Protein AF-W4P6V6-F1 (afdb_monomer)

Organism: NCBI:txid1235809

Solvent-accessible surface area (backbone atoms only — not comparable to full-atom values): 3590 Å² total; per-residue (Å²): 129,91,53,82,84,51,49,60,58,54,51,54,50,56,72,68,46,93,67,94,76,86,84,91,78,90,70,74,91,85,70,83,80,70,65,38,58,50,93,94,51,52,78,94,59,46,40,72,78,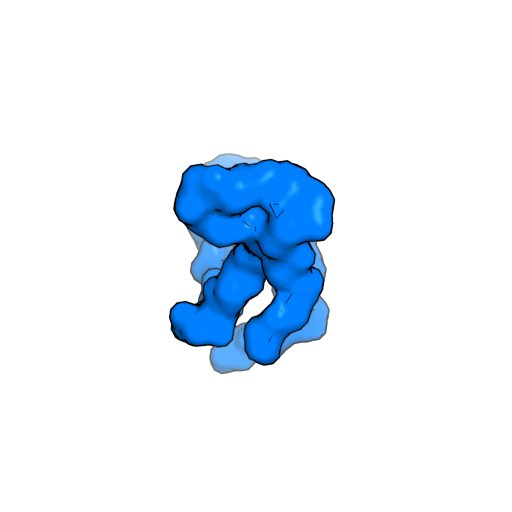132

Structure (mmCIF, N/CA/C/O backbone):
data_AF-W4P6V6-F1
#
_entry.id   AF-W4P6V6-F1
#
loop_
_atom_site.group_PDB
_atom_site.id
_atom_site.type_symbol
_atom_site.label_atom_id
_atom_site.label_alt_id
_atom_site.label_comp_id
_atom_site.label_asym_id
_atom_site.label_entity_id
_atom_site.label_seq_id
_atom_site.pdbx_PDB_ins_code
_atom_site.Cartn_x
_atom_site.Cartn_y
_atom_site.Cartn_z
_atom_site.occupancy
_atom_site.B_iso_or_equiv
_atom_site.auth_seq_id
_atom_site.auth_comp_id
_atom_site.auth_asym_id
_atom_site.auth_atom_id
_atom_site.pdbx_PDB_model_num
ATOM 1 N N . MET A 1 1 ? 6.036 -3.021 19.350 1.00 57.47 1 MET A N 1
ATOM 2 C CA . MET A 1 1 ? 6.084 -2.710 17.909 1.00 57.47 1 MET A CA 1
ATOM 3 C C . MET A 1 1 ? 5.213 -3.762 17.257 1.00 57.47 1 MET A C 1
ATOM 5 O O . MET A 1 1 ? 5.530 -4.931 17.436 1.00 57.47 1 MET A O 1
ATOM 9 N N . PHE A 1 2 ? 4.066 -3.375 16.696 1.00 65.81 2 PHE A N 1
ATOM 10 C CA . PHE A 1 2 ? 3.118 -4.328 16.112 1.00 65.81 2 PHE A CA 1
ATOM 11 C C . PHE A 1 2 ? 3.776 -5.096 14.961 1.00 65.81 2 PHE A C 1
ATOM 13 O O . PHE A 1 2 ? 4.576 -4.524 14.215 1.00 65.81 2 PHE A O 1
ATOM 20 N N . ALA A 1 3 ? 3.475 -6.384 14.851 1.00 85.00 3 ALA A N 1
ATOM 21 C CA . ALA A 1 3 ? 4.035 -7.273 13.843 1.00 85.00 3 ALA A CA 1
ATOM 22 C C . ALA A 1 3 ? 3.123 -7.349 12.604 1.00 85.00 3 ALA A C 1
ATOM 24 O O . ALA A 1 3 ? 1.936 -7.014 12.655 1.00 85.00 3 ALA A O 1
ATOM 25 N N . ARG A 1 4 ? 3.663 -7.785 11.457 1.00 91.25 4 ARG A N 1
ATOM 26 C CA . ARG A 1 4 ? 2.922 -7.843 10.179 1.00 91.25 4 ARG A CA 1
ATOM 27 C C . ARG A 1 4 ? 1.649 -8.687 10.288 1.00 91.25 4 ARG A C 1
ATOM 29 O O . ARG A 1 4 ? 0.661 -8.400 9.613 1.00 91.25 4 ARG A O 1
ATOM 36 N N . GLU A 1 5 ? 1.679 -9.706 11.133 1.00 93.62 5 GLU A N 1
ATOM 37 C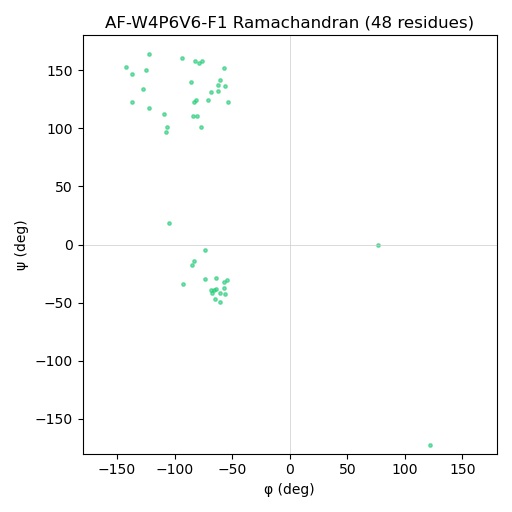 CA . GLU A 1 5 ? 0.595 -10.646 11.402 1.00 93.62 5 GLU A CA 1
ATOM 38 C C . GLU A 1 5 ? -0.622 -9.959 12.043 1.00 93.62 5 GLU A C 1
ATOM 40 O O . GLU A 1 5 ? -1.758 -10.37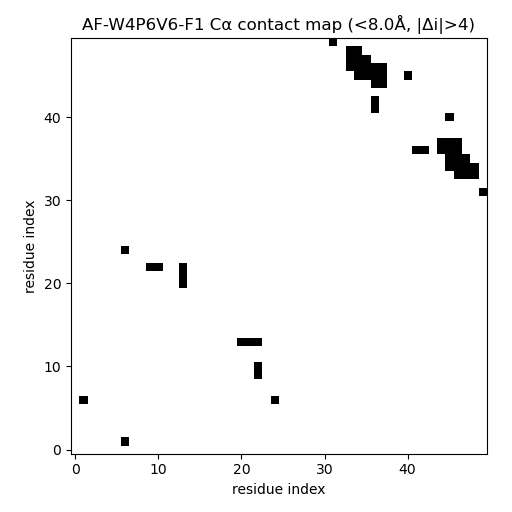3 11.817 1.00 93.62 5 GLU A O 1
ATOM 45 N N . GLU A 1 6 ? -0.401 -8.878 12.794 1.00 93.38 6 GLU A N 1
ATOM 46 C CA . GLU A 1 6 ? -1.440 -8.145 13.527 1.00 93.38 6 GLU A CA 1
ATOM 47 C C . GLU A 1 6 ? -2.158 -7.108 12.647 1.00 93.38 6 GLU A C 1
ATOM 49 O O . GLU A 1 6 ? -3.276 -6.694 12.960 1.00 93.38 6 GLU A O 1
ATOM 54 N N . LEU A 1 7 ? -1.564 -6.728 11.506 1.00 95.12 7 LEU A N 1
ATOM 55 C CA . LEU A 1 7 ? -2.092 -5.687 10.618 1.00 95.12 7 LEU A CA 1
ATOM 56 C C . LEU A 1 7 ? -3.514 -5.992 10.140 1.00 95.12 7 LEU A C 1
ATOM 58 O O . LEU A 1 7 ? -4.328 -5.079 10.021 1.00 95.12 7 LEU A O 1
ATOM 62 N N . LYS A 1 8 ? -3.831 -7.266 9.876 1.00 96.12 8 LYS A N 1
ATOM 63 C CA . LYS A 1 8 ? -5.178 -7.642 9.438 1.00 96.12 8 LYS A CA 1
ATOM 64 C C . LYS A 1 8 ? -6.226 -7.270 10.491 1.00 96.12 8 LYS A C 1
ATOM 66 O O . LYS A 1 8 ? -7.220 -6.641 10.149 1.00 96.12 8 LYS A O 1
ATOM 71 N N . ALA A 1 9 ? -5.993 -7.651 11.745 1.00 96.75 9 ALA A N 1
ATOM 72 C CA . ALA A 1 9 ? -6.928 -7.374 12.829 1.00 96.75 9 ALA A CA 1
ATOM 73 C C . ALA A 1 9 ? -7.043 -5.864 13.096 1.00 96.75 9 ALA A C 1
ATOM 75 O O . ALA A 1 9 ? -8.148 -5.365 13.274 1.00 96.75 9 ALA A O 1
ATOM 76 N N . ALA A 1 10 ? -5.926 -5.130 13.032 1.00 96.25 10 ALA A N 1
ATOM 77 C CA . ALA A 1 10 ? -5.918 -3.677 13.204 1.00 96.25 10 ALA A CA 1
ATOM 78 C C . ALA A 1 10 ? -6.702 -2.936 12.101 1.00 96.25 10 ALA A C 1
ATOM 80 O O . ALA A 1 10 ? -7.406 -1.966 12.378 1.00 96.25 10 ALA A O 1
ATOM 81 N N . VAL A 1 11 ? -6.623 -3.401 10.847 1.00 97.06 11 VAL A N 1
ATOM 82 C CA . VAL A 1 11 ? -7.443 -2.866 9.745 1.00 97.06 11 VAL A CA 1
ATOM 83 C C . VAL A 1 11 ? -8.922 -3.193 9.956 1.00 97.06 11 VAL A C 1
ATOM 85 O O . VAL A 1 11 ? -9.765 -2.323 9.742 1.00 97.06 11 VAL A O 1
ATOM 88 N N . ASP A 1 12 ? -9.241 -4.416 10.392 1.00 98.12 12 ASP A N 1
ATOM 89 C CA . ASP A 1 12 ? -10.621 -4.819 10.681 1.00 98.12 12 ASP A CA 1
ATOM 90 C C . ASP A 1 12 ? -11.232 -3.935 11.800 1.00 98.12 12 ASP A C 1
ATOM 92 O O . ASP A 1 12 ? -12.366 -3.475 11.668 1.00 98.12 12 ASP A O 1
ATOM 96 N N . GLU A 1 13 ? -10.471 -3.618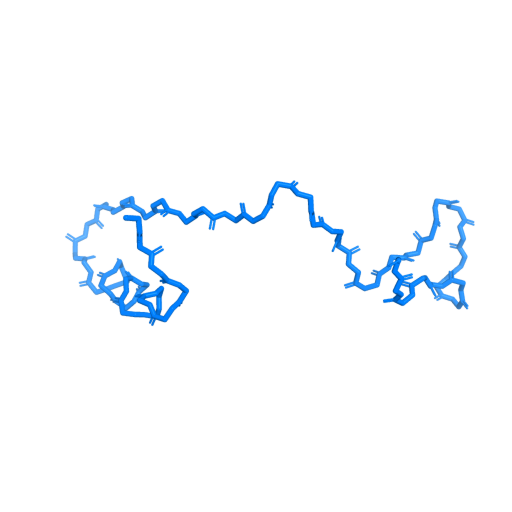 12.856 1.00 97.75 13 GLU A N 1
ATOM 97 C CA . GLU A 1 13 ? -10.870 -2.697 13.937 1.00 97.75 13 GLU A CA 1
ATOM 98 C C . GLU A 1 13 ? -11.069 -1.255 13.444 1.00 97.75 13 GLU A C 1
ATOM 100 O O . GLU A 1 13 ? -12.098 -0.635 13.733 1.00 97.75 13 GLU A O 1
ATOM 105 N N . MET A 1 14 ? -10.120 -0.731 12.659 1.00 97.75 14 MET A N 1
ATOM 106 C CA . MET A 1 14 ? -10.203 0.615 12.083 1.00 97.75 14 MET A CA 1
ATOM 107 C C . MET A 1 14 ? -11.484 0.792 11.256 1.00 97.75 14 MET A C 1
ATOM 109 O O . MET A 1 14 ? -12.140 1.826 11.355 1.00 97.75 14 MET A O 1
ATOM 113 N N . LEU A 1 15 ? -11.845 -0.207 10.445 1.00 97.94 15 LEU A N 1
ATOM 114 C CA . LEU A 1 15 ? -13.039 -0.165 9.593 1.00 97.94 15 LEU A CA 1
ATOM 115 C C . LEU A 1 15 ? -14.348 -0.340 10.375 1.00 97.94 15 LEU A C 1
ATOM 117 O O . LEU A 1 15 ? -15.382 0.167 9.942 1.00 97.94 15 LEU A O 1
ATOM 121 N N . ALA A 1 16 ? -14.321 -1.076 11.489 1.00 98.31 16 ALA A N 1
ATOM 122 C CA . ALA A 1 16 ? -15.492 -1.314 12.332 1.00 98.31 16 ALA A CA 1
ATOM 123 C C . ALA A 1 16 ? -15.765 -0.177 13.330 1.00 98.31 16 ALA A C 1
ATOM 125 O O . ALA A 1 16 ? -16.843 -0.137 13.927 1.00 98.31 16 ALA A O 1
ATOM 126 N N . THR A 1 17 ? -14.806 0.728 13.535 1.00 98.38 17 THR A N 1
ATOM 127 C CA . THR A 1 17 ? -14.961 1.840 14.474 1.00 98.38 17 THR A CA 1
ATOM 128 C C . THR A 1 17 ? -15.950 2.873 13.935 1.00 98.38 17 THR A C 1
ATOM 130 O O . THR A 1 17 ? -15.774 3.418 12.848 1.00 98.38 17 THR A O 1
ATOM 133 N N . ASP A 1 18 ? -16.984 3.176 14.722 1.00 97.88 18 ASP A N 1
ATOM 134 C CA . ASP A 1 18 ? -17.906 4.274 14.435 1.00 97.88 18 ASP A CA 1
ATOM 135 C C . ASP A 1 18 ? -17.255 5.614 14.806 1.00 97.88 18 ASP A C 1
ATOM 137 O O . ASP A 1 18 ? -17.161 5.982 15.979 1.00 97.88 18 ASP A O 1
ATOM 141 N N . GLY A 1 19 ? -16.759 6.323 13.793 1.00 97.38 19 GLY A N 1
ATOM 142 C CA . GLY A 1 19 ? -16.143 7.640 13.927 1.00 97.38 19 GLY A CA 1
ATOM 143 C C . GLY A 1 19 ? -14.700 7.706 13.411 1.00 97.38 19 GLY A C 1
ATOM 144 O O . GLY A 1 19 ? -14.211 6.777 12.772 1.00 97.38 19 GLY A O 1
ATOM 145 N N . PRO A 1 20 ? -14.009 8.839 13.631 1.00 97.88 20 PRO A N 1
ATOM 146 C CA . PRO A 1 20 ? -12.629 9.018 13.190 1.00 97.88 20 PRO A CA 1
ATOM 147 C C . PRO A 1 20 ? -11.671 8.025 13.861 1.00 97.88 20 PRO A C 1
ATOM 149 O O . PRO A 1 20 ? -11.717 7.839 15.075 1.00 97.88 20 PRO A O 1
ATOM 152 N N . PHE A 1 21 ? -10.750 7.461 13.079 1.00 98.25 21 PHE A N 1
ATOM 153 C CA . PHE A 1 21 ? -9.727 6.520 13.540 1.00 98.25 21 PHE A CA 1
ATOM 154 C C . PHE A 1 21 ? -8.369 6.850 12.900 1.00 98.25 21 PHE A C 1
ATOM 156 O O . PHE A 1 21 ? -8.321 7.290 11.750 1.00 98.25 21 PHE A O 1
ATOM 163 N N . LEU A 1 22 ? -7.264 6.623 13.623 1.00 97.31 22 LEU A N 1
ATOM 164 C CA . LEU A 1 22 ? -5.898 6.720 13.095 1.00 97.31 22 LEU A CA 1
ATOM 165 C C . LEU A 1 22 ? -5.167 5.389 13.290 1.00 97.31 22 LEU A C 1
ATOM 167 O O . LEU A 1 22 ? -4.922 4.978 14.420 1.00 97.31 22 LEU A O 1
ATOM 171 N N . LEU A 1 23 ? -4.778 4.760 12.181 1.00 95.81 23 LEU A N 1
ATOM 172 C CA . LEU A 1 23 ? -3.913 3.583 12.169 1.00 95.81 23 LEU A CA 1
ATOM 173 C C . LEU A 1 23 ? -2.533 3.967 11.624 1.00 95.81 23 LEU A C 1
ATOM 175 O O . LEU A 1 23 ? -2.394 4.277 10.441 1.00 95.81 23 LEU A O 1
ATOM 17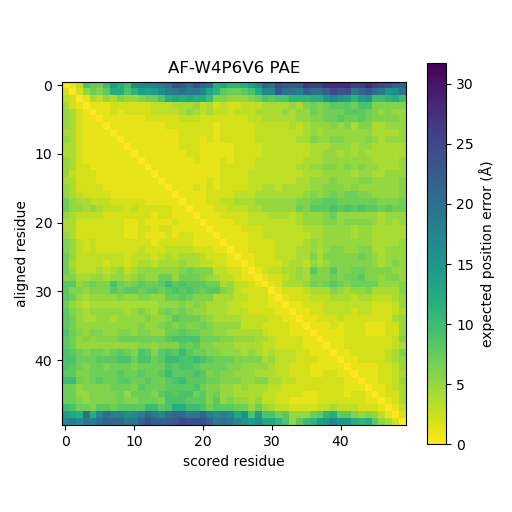9 N N . GLU A 1 24 ? -1.509 3.931 12.474 1.00 95.06 24 GLU A N 1
ATOM 180 C CA . GLU A 1 24 ? -0.118 4.090 12.045 1.00 95.06 24 GLU A CA 1
ATOM 181 C C . GLU A 1 24 ? 0.433 2.742 11.557 1.00 95.06 24 GLU A C 1
ATOM 183 O O . GLU A 1 24 ? 0.649 1.817 12.340 1.00 95.06 24 GLU A O 1
ATOM 188 N N . ALA A 1 25 ? 0.665 2.629 10.249 1.00 92.88 25 ALA A N 1
ATOM 189 C CA . ALA A 1 25 ? 1.260 1.450 9.631 1.00 92.88 25 ALA A CA 1
ATOM 190 C C . ALA A 1 25 ? 2.707 1.746 9.216 1.00 92.88 25 ALA A C 1
ATOM 192 O O . ALA A 1 25 ? 2.955 2.372 8.185 1.00 92.88 25 ALA A O 1
ATOM 193 N N . CYS A 1 26 ? 3.666 1.284 10.020 1.00 91.00 26 CYS A N 1
ATOM 194 C CA . CYS A 1 26 ? 5.084 1.378 9.687 1.00 91.00 26 CYS A CA 1
ATOM 195 C C . CYS A 1 26 ? 5.406 0.453 8.500 1.00 91.00 26 CYS A C 1
ATOM 197 O O . CYS A 1 26 ? 5.029 -0.723 8.492 1.00 91.00 26 CYS A O 1
ATOM 199 N N . VAL A 1 27 ? 6.099 0.987 7.498 1.00 90.69 27 VAL A N 1
ATOM 200 C CA . VAL A 1 27 ? 6.562 0.253 6.314 1.00 90.69 27 VAL A CA 1
ATOM 201 C C . VAL A 1 27 ? 8.079 0.360 6.207 1.00 90.69 27 VAL A C 1
ATOM 203 O O . VAL A 1 27 ? 8.697 1.202 6.851 1.00 90.69 27 VAL A O 1
ATOM 206 N N . GLN A 1 28 ? 8.680 -0.504 5.392 1.00 88.69 28 GLN A N 1
ATOM 207 C CA . GLN A 1 28 ? 10.097 -0.409 5.048 1.00 88.69 28 GLN A CA 1
ATOM 208 C C . GLN A 1 28 ? 10.435 0.964 4.447 1.00 88.69 28 GLN A C 1
ATOM 210 O O . GLN A 1 28 ? 9.698 1.467 3.600 1.00 88.69 28 GLN A O 1
ATOM 215 N N . GLU A 1 29 ? 11.555 1.548 4.877 1.00 89.38 29 GLU A N 1
ATOM 216 C CA . GLU A 1 29 ? 12.014 2.863 4.404 1.00 89.38 29 GLU A CA 1
ATOM 217 C C . GLU A 1 29 ? 12.447 2.816 2.933 1.00 89.38 29 GLU A C 1
ATOM 219 O O . GLU A 1 29 ? 12.136 3.714 2.154 1.00 89.38 29 GLU A O 1
ATOM 224 N N . GLU A 1 30 ? 13.108 1.726 2.538 1.00 89.25 30 GLU A N 1
ATOM 225 C CA . GLU A 1 30 ? 13.558 1.486 1.170 1.00 89.25 30 GLU A CA 1
ATOM 226 C C . GLU A 1 30 ? 12.692 0.393 0.526 1.00 89.25 30 GLU A C 1
ATOM 228 O O . GLU A 1 30 ? 12.875 -0.811 0.725 1.00 89.25 30 GLU A O 1
ATOM 233 N N . GLY A 1 31 ? 11.681 0.819 -0.230 1.00 86.19 31 GLY A N 1
ATOM 234 C CA . GLY A 1 31 ? 10.819 -0.051 -1.026 1.00 86.19 31 GLY A CA 1
ATOM 235 C C . GLY A 1 31 ? 10.567 0.561 -2.397 1.00 86.19 31 GLY A C 1
ATOM 236 O O . GLY A 1 31 ? 10.072 1.681 -2.498 1.00 86.19 31 GLY A O 1
ATOM 237 N N . ASN A 1 32 ? 10.903 -0.173 -3.458 1.00 89.62 32 ASN A N 1
ATOM 238 C CA . ASN A 1 32 ? 10.660 0.273 -4.827 1.00 89.62 32 ASN A CA 1
ATOM 239 C C . ASN A 1 32 ? 9.242 -0.095 -5.270 1.00 89.62 32 ASN A C 1
ATOM 241 O O . ASN A 1 32 ? 8.761 -1.200 -5.013 1.00 89.62 32 ASN A O 1
ATOM 245 N N . VAL A 1 33 ? 8.587 0.816 -5.992 1.00 90.56 33 VAL A N 1
ATOM 246 C CA . VAL A 1 33 ? 7.342 0.502 -6.701 1.00 90.56 33 VAL A CA 1
ATOM 247 C C . VAL A 1 33 ? 7.709 -0.193 -8.003 1.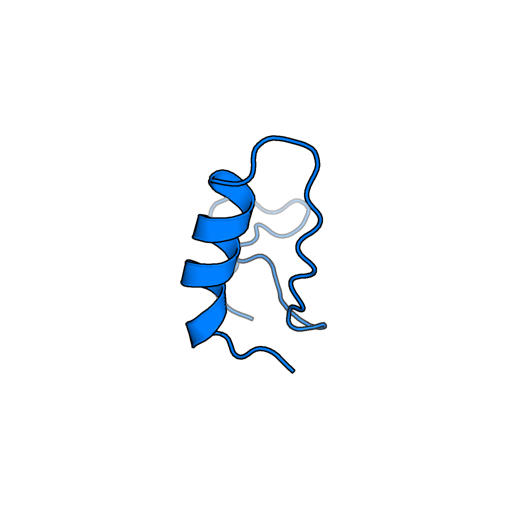00 90.56 33 VAL A C 1
ATOM 249 O O . VAL A 1 33 ? 8.254 0.433 -8.910 1.00 90.56 33 VAL A O 1
ATOM 252 N N . MET A 1 34 ? 7.400 -1.485 -8.074 1.00 93.00 34 MET A N 1
ATOM 253 C CA . MET A 1 34 ? 7.706 -2.347 -9.211 1.00 93.00 34 MET A CA 1
ATOM 254 C C . MET A 1 34 ? 6.427 -3.028 -9.735 1.00 93.00 34 MET A C 1
ATOM 256 O O . MET A 1 34 ? 5.510 -3.289 -8.954 1.00 93.00 34 MET A O 1
ATOM 260 N N . PRO A 1 35 ? 6.352 -3.339 -11.038 1.00 94.06 35 PRO A N 1
ATOM 261 C CA . PRO A 1 35 ? 7.355 -3.011 -12.041 1.00 94.06 35 PRO A CA 1
ATOM 262 C C . PRO A 1 35 ? 7.300 -1.524 -12.449 1.00 94.06 35 PRO A C 1
ATOM 264 O O . PRO A 1 35 ? 6.275 -0.862 -12.285 1.00 94.06 35 PRO A O 1
ATOM 267 N N . MET A 1 36 ? 8.395 -0.991 -12.994 1.00 95.56 36 MET A N 1
ATOM 268 C CA . MET A 1 36 ? 8.492 0.419 -13.403 1.00 95.56 36 MET A CA 1
ATOM 269 C C . MET A 1 36 ? 8.956 0.533 -14.857 1.00 95.56 36 MET A C 1
ATOM 271 O O . MET A 1 36 ? 9.924 -0.103 -15.263 1.00 95.56 36 MET A O 1
ATOM 275 N N . THR A 1 37 ? 8.298 1.383 -15.651 1.00 95.81 37 THR A N 1
ATOM 276 C CA . THR A 1 37 ? 8.842 1.802 -16.955 1.00 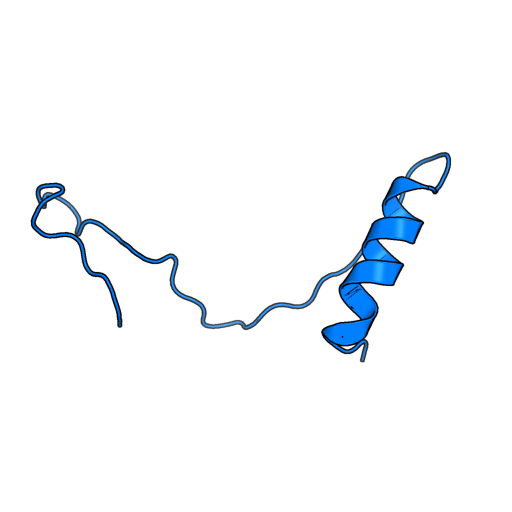95.81 37 THR A CA 1
ATOM 277 C C . THR A 1 37 ? 9.824 2.957 -16.740 1.00 95.81 37 THR A C 1
ATOM 279 O O . THR A 1 37 ? 9.410 3.970 -16.170 1.00 95.81 37 THR A O 1
ATOM 282 N N . PRO A 1 38 ? 11.098 2.845 -17.171 1.00 93.12 38 PRO A N 1
ATOM 283 C 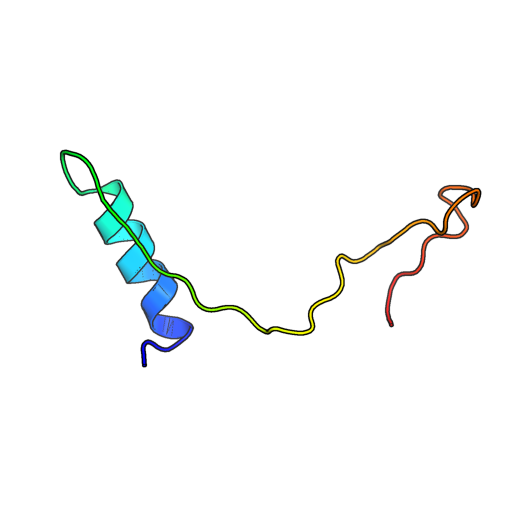CA . PRO A 1 38 ? 12.065 3.930 -17.025 1.00 93.12 38 PRO A CA 1
ATOM 284 C C . PRO A 1 38 ? 11.587 5.227 -17.699 1.00 93.12 38 PRO A C 1
ATOM 286 O O . PRO A 1 38 ? 10.865 5.159 -18.699 1.00 93.12 38 PRO A O 1
ATOM 289 N N . PRO A 1 39 ? 12.001 6.414 -17.218 1.00 95.06 39 PRO A N 1
ATOM 290 C CA . PRO A 1 39 ? 11.628 7.684 -17.836 1.00 95.06 39 PRO A CA 1
ATOM 291 C C . PRO A 1 39 ? 11.965 7.722 -19.333 1.00 95.06 39 PRO A C 1
ATOM 293 O O . PRO A 1 39 ? 13.112 7.527 -19.728 1.00 95.06 39 PRO A O 1
ATOM 296 N N . GLY A 1 40 ? 10.953 7.965 -20.170 1.00 95.81 40 GLY A N 1
ATOM 297 C CA . GLY A 1 40 ? 11.097 7.984 -21.632 1.00 95.81 40 GLY A CA 1
ATOM 298 C C . GLY A 1 40 ? 11.203 6.604 -22.295 1.00 95.81 40 GLY A C 1
ATOM 299 O O . GLY A 1 40 ? 11.307 6.534 -23.518 1.00 95.81 40 GLY A O 1
ATOM 300 N N . GLY A 1 41 ? 11.160 5.520 -21.518 1.00 94.50 41 GLY A N 1
ATOM 301 C CA . GLY A 1 41 ? 11.096 4.154 -22.019 1.00 94.50 41 GLY A CA 1
ATOM 302 C C . GLY A 1 41 ? 9.690 3.768 -22.473 1.00 94.50 41 GLY A C 1
ATOM 303 O O . GLY A 1 41 ? 8.683 4.329 -22.038 1.00 94.50 41 GLY A O 1
ATOM 304 N N . SER A 1 42 ? 9.618 2.783 -23.359 1.00 96.62 42 SER A N 1
ATOM 305 C CA . SER A 1 42 ? 8.352 2.157 -23.740 1.00 96.62 42 SER A CA 1
ATOM 306 C C . SER A 1 42 ? 7.954 1.090 -22.713 1.00 96.62 42 SER A C 1
ATOM 308 O O . SER A 1 42 ? 8.799 0.539 -22.012 1.00 96.62 42 SER A O 1
ATOM 310 N N . VAL A 1 43 ? 6.664 0.747 -22.650 1.00 94.12 43 VAL A N 1
ATOM 311 C CA . VAL A 1 43 ? 6.112 -0.272 -21.732 1.00 94.12 43 VAL A CA 1
ATOM 312 C C . VAL A 1 43 ? 6.832 -1.624 -21.859 1.00 94.12 43 VAL A C 1
ATOM 314 O O . VAL A 1 43 ? 6.971 -2.352 -20.885 1.00 94.12 43 VAL A O 1
ATOM 317 N N . ASN A 1 44 ? 7.345 -1.963 -23.044 1.00 94.81 44 ASN A N 1
ATOM 318 C CA . ASN A 1 44 ? 8.123 -3.188 -23.272 1.00 94.81 44 ASN A CA 1
ATOM 319 C C . ASN A 1 44 ? 9.552 -3.159 -22.686 1.00 94.81 44 ASN A C 1
ATOM 321 O O . ASN A 1 44 ? 10.243 -4.170 -22.757 1.00 94.81 44 ASN A O 1
ATOM 325 N N . GLN A 1 45 ? 9.999 -2.03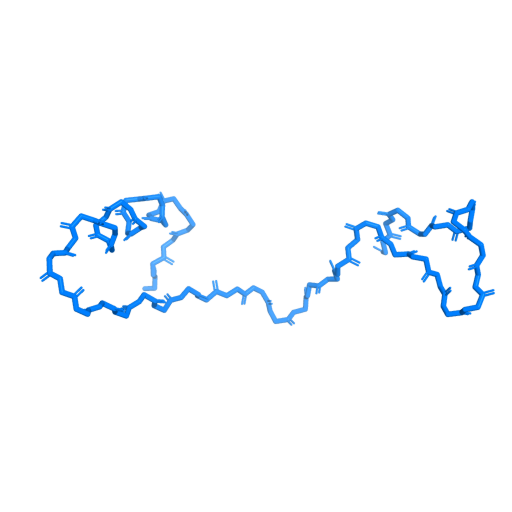1 -22.130 1.00 94.81 45 GLN A N 1
ATOM 326 C CA . GLN A 1 45 ? 11.285 -1.859 -21.435 1.00 94.81 45 GLN A CA 1
ATOM 327 C C . GLN A 1 45 ? 11.109 -1.798 -19.910 1.00 94.81 45 GLN A C 1
ATOM 329 O O . GLN A 1 45 ? 11.960 -1.278 -19.191 1.00 94.81 45 GLN A O 1
ATOM 334 N N . MET A 1 46 ? 9.970 -2.278 -19.420 1.00 95.88 46 MET A N 1
ATOM 335 C CA . MET A 1 46 ? 9.623 -2.278 -18.010 1.00 95.88 46 MET A CA 1
ATOM 336 C C . MET A 1 46 ? 10.606 -3.120 -17.182 1.00 95.88 46 MET A C 1
ATOM 338 O O . MET A 1 46 ? 10.913 -4.262 -17.523 1.00 95.88 46 MET A O 1
ATOM 342 N N . LEU A 1 47 ? 11.076 -2.545 -16.077 1.00 93.94 47 LEU A N 1
ATOM 343 C CA . LEU A 1 47 ? 11.912 -3.210 -15.083 1.00 93.94 47 LEU A CA 1
ATOM 344 C C . LEU A 1 47 ? 11.014 -4.018 -14.144 1.00 93.94 47 LEU A C 1
ATOM 346 O O . LEU A 1 47 ? 10.083 -3.459 -13.562 1.00 93.94 47 LEU A O 1
ATOM 350 N N . LEU A 1 48 ? 11.283 -5.318 -14.014 1.00 90.56 48 LEU A N 1
ATOM 351 C CA . LEU A 1 48 ? 10.482 -6.231 -13.190 1.00 90.56 48 LEU A CA 1
ATOM 352 C C . LEU A 1 48 ? 11.024 -6.369 -11.762 1.00 90.56 48 LEU A C 1
ATOM 354 O O . LEU A 1 48 ? 10.240 -6.490 -10.828 1.00 90.56 48 LEU A O 1
ATOM 358 N N . GLU A 1 49 ? 12.344 -6.304 -11.593 1.00 84.06 49 GLU A N 1
ATOM 359 C CA . GLU A 1 49 ? 13.044 -6.473 -10.315 1.00 84.06 49 GLU A CA 1
ATOM 360 C C . GLU A 1 49 ? 14.232 -5.491 -10.253 1.00 84.06 49 GLU A C 1
ATOM 362 O O . GLU A 1 49 ? 14.738 -5.072 -11.302 1.00 84.06 49 GLU A O 1
ATOM 367 N N . CYS A 1 50 ? 14.627 -5.092 -9.039 1.00 61.78 50 CYS A N 1
ATOM 368 C CA . CYS A 1 50 ? 15.782 -4.235 -8.747 1.00 61.78 50 CYS A CA 1
ATOM 369 C C . CYS A 1 50 ? 16.823 -5.009 -7.942 1.00 61.78 50 CYS A C 1
ATOM 371 O O . CYS A 1 50 ? 16.401 -5.729 -7.010 1.00 61.78 50 CYS A O 1
#

Foldseek 3Di:
DDDPVCVVVVVVVCVPDDDDDDDDDDDDPDDDDPQDAPVVHDPVNTRGDD

InterPro domains:
  IPR029061 Thiamin diphosphate-binding fold [SSF52518] (4-48)

Mean predicted aligned error: 4.87 Å

Sequence (50 aa):
MFAREELKAAVDEMLATDGPFLLEACVQEEGNVMPMTPPGGSVNQMLLEC

pLDDT: mean 92.15, std 8.49, range [57.47, 98.38]

Radius of gyration: 17.39 Å; Cα contacts (8 Å, |Δi|>4): 27; chains: 1; bounding box: 34×20×42 Å

Secondary structure (DSSP, 8-state):
---GGGHHHHHHHHHHSSS---------SS---SSBPPTT--GGG-B---